Protein AF-A0A4Q5T7Q7-F1 (afdb_monomer_lite)

Foldseek 3Di:
DQDAQQQRDDQDFPVLQDDPDPLDGDAWPRSVPNHPDTAVLSRVQHVQLSVCVVVVNPVSNPDRPDDDDNPSDRPDPDDPPPPPPPPDDPPPDPDDDDDDPDDPDDD

Structure (mmCIF, N/CA/C/O backbone):
data_AF-A0A4Q5T7Q7-F1
#
_entry.id   AF-A0A4Q5T7Q7-F1
#
loop_
_atom_site.group_PDB
_atom_site.id
_atom_site.type_symbol
_atom_site.label_atom_id
_atom_site.label_alt_id
_atom_site.label_comp_id
_atom_site.label_asym_id
_atom_site.label_entity_id
_atom_site.label_seq_id
_atom_site.pdbx_PDB_ins_code
_atom_site.Cartn_x
_atom_site.Cartn_y
_atom_site.Cartn_z
_atom_site.occupancy
_atom_site.B_iso_or_equiv
_atom_site.auth_seq_id
_atom_site.auth_comp_id
_atom_site.auth_asym_id
_atom_site.auth_atom_id
_atom_site.pdbx_PDB_model_num
ATOM 1 N N . PRO A 1 1 ? 19.377 9.825 6.798 1.00 45.06 1 PRO A N 1
ATOM 2 C CA . PRO A 1 1 ? 17.903 9.659 6.733 1.00 45.06 1 PRO A CA 1
ATOM 3 C C . PRO A 1 1 ? 17.235 10.199 5.451 1.00 45.06 1 PRO A C 1
ATOM 5 O O . PRO A 1 1 ? 16.031 10.046 5.322 1.00 45.06 1 PRO A O 1
ATOM 8 N N . ASN A 1 2 ? 17.981 10.823 4.524 1.00 40.25 2 ASN A N 1
ATOM 9 C CA . ASN A 1 2 ? 17.455 11.309 3.236 1.00 40.25 2 ASN A CA 1
ATOM 10 C C . ASN A 1 2 ? 17.915 10.442 2.048 1.00 40.25 2 ASN A C 1
ATOM 12 O O . ASN A 1 2 ? 17.666 10.793 0.901 1.00 40.25 2 ASN A O 1
ATOM 16 N N . GLU A 1 3 ? 18.616 9.342 2.322 1.00 49.41 3 GLU A N 1
ATOM 17 C CA . GLU A 1 3 ? 19.143 8.429 1.313 1.00 49.41 3 GLU A CA 1
ATOM 18 C C . GLU A 1 3 ? 18.488 7.075 1.538 1.00 49.41 3 GLU A C 1
ATOM 20 O O . GLU A 1 3 ? 18.782 6.376 2.507 1.00 49.41 3 GLU A O 1
ATOM 25 N N . HIS A 1 4 ? 17.545 6.756 0.663 1.00 53.97 4 HIS A N 1
ATOM 26 C CA . HIS A 1 4 ? 16.893 5.463 0.592 1.00 53.97 4 HIS A CA 1
ATOM 27 C C . HIS A 1 4 ? 17.004 4.997 -0.851 1.00 53.97 4 HIS A C 1
ATOM 29 O O . HIS A 1 4 ? 16.633 5.727 -1.770 1.00 53.97 4 HIS A O 1
ATOM 35 N N . SER A 1 5 ? 17.541 3.797 -1.050 1.00 59.62 5 SER A N 1
ATOM 36 C CA . SER A 1 5 ? 17.433 3.124 -2.338 1.00 59.62 5 SER A CA 1
ATOM 37 C C . SER A 1 5 ? 16.081 2.423 -2.395 1.00 59.62 5 SER A C 1
ATOM 39 O O . SER A 1 5 ? 15.565 1.950 -1.381 1.00 59.62 5 SER A O 1
ATOM 41 N N . CYS A 1 6 ? 15.495 2.325 -3.578 1.00 62.72 6 CYS A N 1
ATOM 42 C CA . CYS A 1 6 ? 14.151 1.783 -3.748 1.00 62.72 6 CYS A CA 1
ATOM 43 C C . CYS A 1 6 ? 13.991 0.324 -3.299 1.00 62.72 6 CYS A C 1
ATOM 45 O O . CYS A 1 6 ? 12.877 -0.102 -3.031 1.00 62.72 6 CYS A O 1
ATOM 47 N N . GLY A 1 7 ? 15.092 -0.419 -3.174 1.00 59.47 7 GLY A N 1
ATOM 48 C CA . GLY A 1 7 ? 15.123 -1.805 -2.706 1.00 59.47 7 GLY A CA 1
ATOM 49 C C . GLY A 1 7 ? 15.344 -1.950 -1.198 1.00 59.47 7 GLY A C 1
ATOM 50 O O . GLY A 1 7 ? 15.226 -3.048 -0.673 1.00 59.47 7 GLY A O 1
ATOM 51 N N . THR A 1 8 ? 15.655 -0.867 -0.474 1.00 61.81 8 THR A N 1
ATOM 52 C CA . THR A 1 8 ? 15.883 -0.921 0.988 1.00 61.81 8 THR A CA 1
ATOM 53 C C . THR A 1 8 ? 14.664 -0.515 1.809 1.00 61.81 8 THR A C 1
ATOM 55 O O . THR A 1 8 ? 14.670 -0.684 3.028 1.00 61.81 8 THR A O 1
ATOM 58 N N . VAL A 1 9 ? 13.611 0.001 1.166 1.00 69.75 9 VAL A N 1
ATOM 59 C CA . VAL A 1 9 ? 12.359 0.352 1.842 1.00 69.75 9 VAL A CA 1
ATOM 60 C C . VAL A 1 9 ? 11.307 -0.702 1.536 1.00 69.75 9 VAL A C 1
ATOM 62 O O . VAL A 1 9 ? 10.885 -0.863 0.393 1.00 69.75 9 VAL A O 1
ATOM 65 N N . TYR A 1 10 ? 10.890 -1.415 2.579 1.00 72.69 10 TYR A N 1
ATOM 66 C CA . TYR A 1 10 ? 9.852 -2.434 2.482 1.00 72.69 10 TYR A CA 1
ATOM 6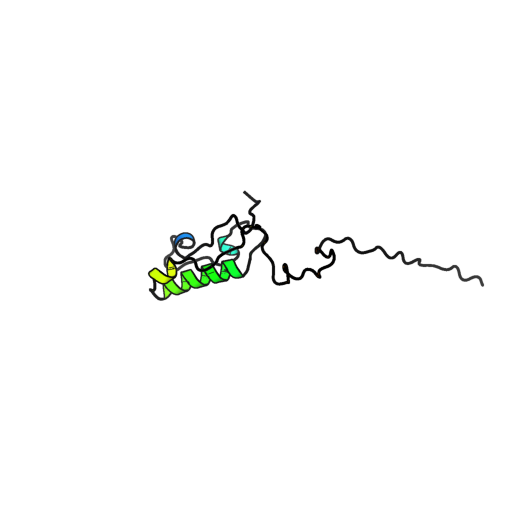7 C C . TYR A 1 10 ? 8.512 -1.811 2.036 1.00 72.69 10 TYR A C 1
ATOM 69 O O . TYR A 1 10 ? 8.200 -0.690 2.456 1.00 72.69 10 TYR A O 1
ATOM 77 N N . PRO A 1 11 ? 7.708 -2.495 1.198 1.00 82.19 11 PRO A N 1
ATOM 78 C CA . PRO A 1 11 ? 6.374 -2.022 0.844 1.00 82.19 11 PRO A CA 1
ATOM 79 C C . PRO A 1 11 ? 5.483 -1.870 2.083 1.00 82.19 11 PRO A C 1
ATOM 81 O O . PRO A 1 11 ? 5.375 -2.783 2.895 1.00 82.19 11 PRO A O 1
ATOM 84 N N . HIS A 1 12 ? 4.829 -0.720 2.228 1.00 89.62 12 HIS A N 1
ATOM 85 C CA . HIS A 1 12 ? 3.901 -0.476 3.335 1.00 89.62 12 HIS A CA 1
ATOM 86 C C . HIS A 1 12 ? 2.492 -0.983 3.012 1.00 89.62 12 HIS A C 1
ATOM 88 O O . HIS A 1 12 ? 1.949 -0.666 1.952 1.00 89.62 12 HIS A O 1
ATOM 94 N N . GLY A 1 13 ? 1.900 -1.726 3.949 1.00 93.06 13 GLY A N 1
ATOM 95 C CA . GLY A 1 13 ? 0.506 -2.150 3.934 1.00 93.06 13 GLY A CA 1
ATOM 96 C C . GLY A 1 13 ? -0.320 -1.422 4.997 1.00 93.06 13 GLY A C 1
ATOM 97 O O . GLY A 1 13 ? 0.116 -0.457 5.620 1.00 93.06 13 GLY A O 1
ATOM 98 N N . VAL A 1 14 ? -1.550 -1.879 5.226 1.00 95.94 14 VAL A N 1
ATOM 99 C CA . VAL A 1 14 ? -2.498 -1.236 6.146 1.00 95.94 14 VAL A CA 1
ATOM 100 C C . VAL A 1 14 ? -1.952 -1.107 7.572 1.00 95.94 14 VAL A C 1
ATOM 102 O O . VAL A 1 14 ? -2.285 -0.146 8.262 1.00 95.94 14 VAL A O 1
ATOM 105 N N . ALA A 1 15 ? -1.104 -2.042 8.009 1.00 93.56 15 ALA A N 1
ATOM 106 C CA . ALA A 1 15 ? -0.537 -2.048 9.352 1.00 93.56 15 ALA A CA 1
ATOM 107 C C . ALA A 1 15 ? 0.390 -0.846 9.585 1.00 93.56 15 ALA A C 1
ATOM 109 O O . ALA A 1 15 ? 0.319 -0.212 10.634 1.00 93.56 15 ALA A O 1
ATOM 110 N N . GLU A 1 16 ? 1.216 -0.500 8.597 1.00 93.00 16 GLU A N 1
ATOM 111 C CA . GLU A 1 16 ? 2.127 0.643 8.663 1.00 93.00 16 GLU A CA 1
ATOM 112 C C . GLU A 1 16 ? 1.409 1.974 8.406 1.00 93.00 16 GLU A C 1
ATOM 114 O O . GLU A 1 16 ? 1.838 3.016 8.901 1.00 93.00 16 GLU A O 1
ATOM 119 N N . LEU A 1 17 ? 0.323 1.955 7.625 1.00 94.31 17 LEU A N 1
ATOM 120 C CA . LEU A 1 17 ? -0.400 3.165 7.223 1.00 94.31 17 LEU A CA 1
ATOM 121 C C . LEU A 1 17 ? -1.485 3.590 8.220 1.00 94.31 17 LEU A C 1
ATOM 123 O O . LEU A 1 17 ? -1.931 4.735 8.163 1.00 94.31 17 LEU A O 1
ATOM 127 N N . ALA A 1 18 ? -1.921 2.708 9.120 1.00 95.44 18 ALA A N 1
ATOM 128 C CA . ALA A 1 18 ? -2.948 3.021 10.109 1.00 95.44 18 ALA A CA 1
ATOM 129 C C . ALA A 1 18 ? -2.545 4.209 11.000 1.00 95.44 18 ALA A C 1
ATOM 131 O O . ALA A 1 18 ? -1.441 4.266 11.540 1.00 95.44 18 ALA A O 1
ATOM 132 N N . GLN A 1 19 ? -3.467 5.157 11.163 1.00 95.00 19 GLN A N 1
ATOM 133 C CA . GLN A 1 19 ? -3.316 6.321 12.037 1.00 95.00 19 GLN A CA 1
ATOM 134 C C . GLN A 1 19 ? -4.231 6.201 13.267 1.00 95.00 19 GLN A C 1
ATOM 136 O O . GLN A 1 19 ? -5.114 5.337 13.292 1.00 95.00 19 GLN A O 1
ATOM 141 N N . PRO A 1 20 ? -4.054 7.048 14.301 1.00 96.44 20 PRO A N 1
ATOM 142 C CA . PRO A 1 20 ? -4.968 7.090 15.443 1.00 96.44 20 PRO A CA 1
ATOM 143 C C . PRO A 1 20 ? -6.424 7.361 15.041 1.00 96.44 20 PRO A C 1
ATOM 145 O O . PRO A 1 20 ? -7.353 6.904 15.708 1.00 96.44 20 PRO A O 1
ATOM 148 N N . GLU A 1 21 ? -6.634 8.100 13.952 1.00 96.62 21 GLU A N 1
ATOM 149 C CA . GLU A 1 21 ? -7.948 8.345 13.381 1.00 96.62 21 GLU A CA 1
ATOM 150 C C . GLU A 1 21 ? -8.482 7.094 12.667 1.00 96.62 21 GLU A C 1
ATOM 152 O O . GLU A 1 21 ? -7.912 6.596 11.694 1.00 96.62 21 GLU A O 1
ATOM 157 N N . VAL A 1 22 ? -9.631 6.599 13.130 1.00 93.12 22 VAL A N 1
ATOM 158 C CA . VAL A 1 22 ? -10.264 5.394 12.581 1.00 93.12 22 VAL A CA 1
ATOM 159 C C . VAL A 1 22 ? -10.641 5.600 11.114 1.00 93.12 22 VAL A C 1
ATOM 161 O O . VAL A 1 22 ? -11.317 6.566 10.762 1.00 93.12 22 VAL A O 1
ATOM 164 N N . GLY A 1 23 ? -10.240 4.655 10.262 1.00 92.31 23 GLY A N 1
ATOM 165 C CA . GLY A 1 23 ? -10.553 4.676 8.832 1.00 92.31 23 GLY A CA 1
ATOM 166 C C . GLY A 1 23 ? -9.716 5.665 8.016 1.00 92.31 23 GLY A C 1
ATOM 167 O O . GLY A 1 23 ? -9.999 5.856 6.834 1.00 92.31 23 GLY A O 1
ATOM 168 N N . TYR A 1 24 ? -8.698 6.291 8.615 1.00 95.44 24 TYR A N 1
ATOM 169 C CA . TYR A 1 24 ? -7.785 7.191 7.920 1.00 95.44 24 TYR A CA 1
ATOM 170 C C . TYR A 1 24 ? -6.454 6.502 7.595 1.00 95.44 24 TYR A C 1
ATOM 172 O O . TYR A 1 24 ? -5.770 5.984 8.477 1.00 95.44 24 TYR A O 1
ATOM 180 N N . TYR A 1 25 ? -6.080 6.542 6.313 1.00 96.19 25 TYR A N 1
ATOM 181 C CA . TYR A 1 25 ? -4.863 5.922 5.790 1.00 96.19 25 TYR A CA 1
ATOM 182 C C . TYR A 1 25 ? -4.193 6.865 4.778 1.00 96.19 25 TYR A C 1
ATOM 184 O O . TYR A 1 25 ? -4.700 7.023 3.661 1.00 96.19 25 TYR A O 1
ATOM 192 N N . PRO A 1 26 ? -3.075 7.532 5.121 1.00 94.56 26 PRO A N 1
ATOM 193 C CA . PRO A 1 26 ? -2.278 8.238 4.132 1.00 94.56 26 PRO A CA 1
ATOM 194 C C . PRO A 1 26 ? -1.668 7.221 3.163 1.00 94.56 26 PRO A C 1
ATOM 196 O O . PRO A 1 26 ? -1.053 6.248 3.582 1.00 94.56 26 PRO A O 1
ATOM 199 N N . VAL A 1 27 ? -1.813 7.462 1.863 1.00 93.25 27 VAL A N 1
ATOM 200 C CA . VAL A 1 27 ? -1.219 6.626 0.812 1.00 93.25 27 VAL A CA 1
ATOM 201 C C . VAL A 1 27 ? -0.408 7.476 -0.160 1.00 93.25 27 VAL A C 1
ATOM 203 O O . VAL A 1 27 ? -0.513 8.710 -0.193 1.00 93.25 27 VAL A O 1
ATOM 206 N N . GLY A 1 28 ? 0.387 6.815 -0.992 1.00 88.56 28 GLY A N 1
ATOM 207 C CA . GLY A 1 28 ? 1.168 7.477 -2.024 1.00 88.56 28 GLY A CA 1
ATOM 208 C C . GLY A 1 28 ? 2.389 8.196 -1.450 1.00 88.56 28 GLY A C 1
ATOM 209 O O . GLY A 1 28 ? 2.931 7.822 -0.416 1.00 88.56 28 GLY A O 1
ATOM 210 N N . MET A 1 29 ? 2.797 9.291 -2.092 1.00 86.44 29 MET A N 1
ATOM 211 C CA . MET A 1 29 ? 3.924 10.108 -1.621 1.00 86.44 29 MET A CA 1
ATOM 212 C C . MET A 1 29 ? 3.737 10.615 -0.178 1.00 86.44 29 MET A C 1
ATOM 214 O O . MET A 1 29 ? 4.707 10.771 0.557 1.00 86.44 29 MET A O 1
ATOM 218 N N . LYS A 1 30 ? 2.491 10.854 0.261 1.00 88.12 30 LYS A N 1
ATOM 219 C CA . LYS A 1 30 ? 2.211 11.398 1.599 1.00 88.12 30 LYS A CA 1
ATOM 220 C C . LYS A 1 30 ? 2.609 10.451 2.734 1.00 88.12 30 LYS A C 1
ATOM 222 O O . LYS A 1 30 ? 2.935 10.941 3.810 1.00 88.12 30 LYS A O 1
ATOM 227 N N . SER A 1 31 ? 2.598 9.136 2.514 1.00 88.62 31 SER A N 1
ATOM 228 C CA . SER A 1 31 ? 2.992 8.158 3.537 1.00 88.62 31 SER A CA 1
ATOM 229 C C . SER A 1 31 ? 4.512 8.015 3.683 1.00 88.62 31 SER A C 1
ATOM 231 O O . SER A 1 31 ? 4.976 7.557 4.719 1.00 88.62 31 SER A O 1
ATOM 233 N N . TYR A 1 32 ? 5.300 8.477 2.703 1.00 79.88 32 TYR A N 1
ATOM 234 C CA . TYR A 1 32 ? 6.767 8.341 2.674 1.00 79.88 32 TYR A CA 1
ATOM 235 C C . TYR A 1 32 ? 7.522 9.596 3.156 1.00 79.88 32 TYR A C 1
ATOM 237 O O . TYR A 1 32 ? 8.744 9.703 3.023 1.00 79.88 32 TYR A O 1
ATOM 245 N N . GLY A 1 33 ? 6.814 10.557 3.758 1.00 79.31 33 GLY A N 1
ATOM 246 C CA . GLY A 1 33 ? 7.416 11.711 4.426 1.00 79.31 33 GLY A CA 1
ATOM 247 C C . GLY A 1 33 ? 8.287 12.567 3.501 1.00 79.31 33 GLY A C 1
ATOM 248 O O . GLY A 1 33 ? 7.772 13.288 2.651 1.00 79.31 33 GLY A O 1
ATOM 249 N N . ARG A 1 34 ? 9.611 12.540 3.716 1.00 74.88 34 ARG A N 1
ATOM 250 C CA . ARG A 1 34 ? 10.605 13.343 2.972 1.00 74.88 34 ARG A CA 1
ATOM 251 C C . ARG A 1 34 ? 11.296 12.580 1.834 1.00 74.88 34 ARG A C 1
ATOM 253 O O . ARG A 1 34 ? 12.301 13.073 1.322 1.00 74.88 34 ARG A O 1
ATOM 260 N N . ALA A 1 35 ? 10.810 11.397 1.454 1.00 70.75 35 ALA A N 1
ATOM 261 C CA . ALA A 1 35 ? 11.335 10.695 0.287 1.00 70.75 35 ALA A CA 1
ATOM 262 C C . ALA A 1 35 ? 11.216 11.589 -0.960 1.00 70.75 35 ALA A C 1
ATOM 264 O O . ALA A 1 35 ? 10.150 12.125 -1.258 1.00 70.75 35 ALA A O 1
ATOM 265 N N . THR A 1 36 ? 12.327 11.794 -1.666 1.00 64.62 36 THR A N 1
ATOM 266 C CA . THR A 1 36 ? 12.398 12.706 -2.821 1.00 64.62 36 THR A CA 1
ATOM 267 C C . THR A 1 36 ? 11.884 12.076 -4.112 1.00 64.62 36 THR A C 1
ATOM 269 O O . THR A 1 36 ? 11.578 12.790 -5.066 1.00 64.62 36 THR A O 1
ATOM 272 N N . SER A 1 37 ? 11.756 10.750 -4.143 1.00 64.50 37 SER A N 1
ATOM 273 C CA . SER A 1 37 ? 11.222 9.979 -5.259 1.00 64.50 37 SER A CA 1
ATOM 274 C C . SER A 1 37 ? 10.176 8.980 -4.765 1.00 64.50 37 SER A C 1
ATOM 276 O O . SER A 1 37 ? 10.279 8.424 -3.672 1.00 64.50 37 SER A O 1
ATOM 278 N N . PHE A 1 38 ? 9.142 8.770 -5.581 1.00 72.88 38 PHE A N 1
ATOM 279 C CA . PHE A 1 38 ? 8.059 7.836 -5.292 1.00 72.88 38 PHE A CA 1
ATOM 280 C C . PHE A 1 38 ? 7.741 6.996 -6.518 1.00 72.88 38 PHE A C 1
ATOM 282 O O . PHE A 1 38 ? 7.481 7.530 -7.597 1.00 72.88 38 PHE A O 1
ATOM 289 N N . LEU A 1 39 ? 7.740 5.679 -6.341 1.00 78.19 39 LEU A N 1
ATOM 290 C CA . LEU A 1 39 ? 7.372 4.734 -7.382 1.00 78.19 39 LEU A CA 1
ATOM 291 C C . LEU A 1 39 ? 5.860 4.512 -7.355 1.00 78.19 39 LEU A C 1
ATOM 293 O O . LEU A 1 39 ? 5.310 4.134 -6.329 1.00 78.19 39 LEU A O 1
ATOM 297 N N . ALA A 1 40 ? 5.176 4.668 -8.490 1.00 83.50 40 ALA A N 1
ATOM 298 C CA . ALA A 1 40 ? 3.729 4.436 -8.554 1.00 83.50 40 ALA A CA 1
ATOM 299 C C . ALA A 1 40 ? 3.325 3.044 -8.021 1.00 83.50 40 ALA A C 1
ATOM 301 O O . ALA A 1 40 ? 2.316 2.922 -7.330 1.00 83.50 40 ALA A O 1
ATOM 302 N N . LEU A 1 41 ? 4.158 2.021 -8.262 1.00 85.56 41 LEU A N 1
ATOM 303 C CA . LEU A 1 41 ? 3.946 0.653 -7.776 1.00 85.56 41 LEU A CA 1
ATOM 304 C C . LEU A 1 41 ? 3.838 0.562 -6.248 1.00 85.56 41 LEU A C 1
ATOM 306 O O . LEU A 1 41 ? 2.978 -0.164 -5.756 1.00 85.56 41 LEU A O 1
ATOM 310 N N . THR A 1 42 ? 4.632 1.325 -5.485 1.00 86.31 42 THR A N 1
ATOM 311 C CA . THR A 1 42 ? 4.515 1.313 -4.016 1.00 86.31 42 THR A CA 1
ATOM 312 C C . THR A 1 42 ? 3.206 1.947 -3.561 1.00 86.31 42 THR A C 1
ATOM 314 O O . THR A 1 42 ? 2.617 1.498 -2.582 1.00 86.31 42 THR A O 1
ATOM 317 N N . GLY A 1 43 ? 2.697 2.944 -4.289 1.00 89.56 43 GLY A N 1
ATOM 318 C CA . GLY A 1 43 ? 1.382 3.534 -4.026 1.00 89.56 43 GLY A CA 1
ATOM 319 C C . GLY A 1 43 ? 0.228 2.599 -4.348 1.00 89.56 43 GLY A C 1
ATOM 320 O O . GLY A 1 43 ? -0.761 2.574 -3.613 1.00 89.56 43 GLY A O 1
ATOM 321 N N . PHE A 1 44 ? 0.358 1.805 -5.411 1.00 92.25 44 PHE A N 1
ATOM 322 C CA . PHE A 1 44 ? -0.630 0.781 -5.735 1.00 92.25 44 PHE A CA 1
ATOM 323 C C . PHE A 1 44 ? -0.676 -0.313 -4.669 1.00 92.25 44 PHE A C 1
ATOM 325 O O . PHE A 1 44 ? -1.774 -0.667 -4.250 1.00 92.25 44 PHE A O 1
ATOM 332 N N . GLU A 1 45 ? 0.470 -0.767 -4.155 1.00 94.06 45 GLU A N 1
ATOM 333 C CA . GLU A 1 45 ? 0.495 -1.768 -3.080 1.00 94.06 45 GLU A CA 1
ATOM 334 C C . GLU A 1 45 ? -0.146 -1.255 -1.786 1.00 94.06 45 GLU A C 1
ATOM 336 O O . GLU A 1 45 ? -0.998 -1.928 -1.204 1.00 94.06 45 GLU A O 1
ATOM 341 N N . GLN A 1 46 ? 0.180 -0.023 -1.384 1.00 94.56 46 GLN A N 1
ATOM 342 C CA . GLN A 1 46 ? -0.470 0.632 -0.245 1.00 94.56 46 GLN A CA 1
ATOM 343 C C . GLN A 1 46 ? -1.991 0.688 -0.423 1.00 94.56 46 GLN A C 1
ATOM 345 O O . GLN A 1 46 ? -2.750 0.326 0.476 1.00 94.56 46 GLN A O 1
ATOM 350 N N . THR A 1 47 ? -2.445 1.122 -1.604 1.00 96.06 47 THR A N 1
ATOM 351 C CA . THR A 1 47 ? -3.875 1.262 -1.909 1.00 96.06 47 THR A CA 1
ATOM 352 C C . THR A 1 47 ? -4.579 -0.093 -1.914 1.00 96.06 47 THR A C 1
ATOM 354 O O . THR A 1 47 ? -5.675 -0.198 -1.369 1.00 96.06 47 THR A O 1
ATOM 357 N N . ARG A 1 48 ? -3.952 -1.135 -2.476 1.00 97.00 48 ARG A N 1
ATOM 358 C CA . ARG A 1 48 ? -4.466 -2.513 -2.473 1.00 97.00 48 ARG A CA 1
ATOM 359 C C . ARG A 1 48 ? -4.681 -3.008 -1.044 1.00 97.00 48 ARG A C 1
ATOM 361 O O . ARG A 1 48 ? -5.784 -3.434 -0.710 1.00 97.00 48 ARG A O 1
ATOM 368 N N . SER A 1 49 ? -3.651 -2.912 -0.203 1.00 97.38 49 SER A N 1
ATOM 369 C CA . SER A 1 49 ? -3.703 -3.374 1.188 1.00 97.38 49 SER A CA 1
ATOM 370 C C . SER A 1 49 ? -4.774 -2.633 2.003 1.00 97.38 49 SER A C 1
ATOM 372 O O . SER A 1 49 ? -5.580 -3.262 2.690 1.00 97.38 49 SER A O 1
ATOM 374 N N . VAL A 1 50 ? -4.857 -1.302 1.868 1.00 97.31 50 VAL A N 1
ATOM 375 C CA . VAL A 1 50 ? -5.886 -0.486 2.537 1.00 97.31 50 VAL A CA 1
ATOM 376 C C . VAL A 1 50 ? -7.289 -0.828 2.037 1.00 97.31 50 VAL A C 1
ATOM 378 O O . VAL A 1 50 ? -8.202 -0.988 2.845 1.00 97.31 50 VAL A O 1
ATOM 381 N N . ALA A 1 51 ? -7.479 -0.974 0.725 1.00 97.62 51 ALA A N 1
ATOM 382 C CA . ALA A 1 51 ? -8.776 -1.328 0.156 1.00 97.62 51 ALA A CA 1
ATOM 383 C C . ALA A 1 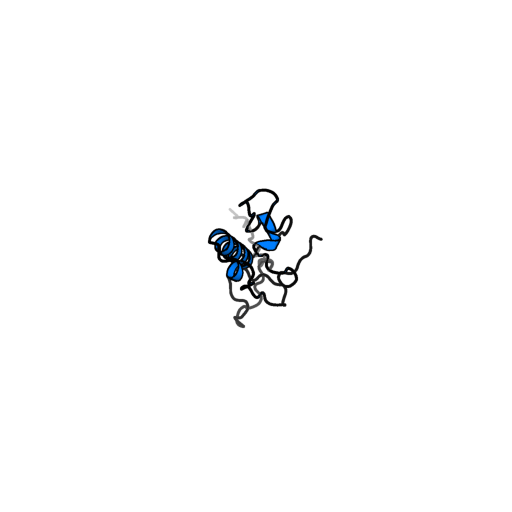51 ? -9.265 -2.696 0.657 1.00 97.62 51 ALA A C 1
ATOM 385 O O . ALA A 1 51 ? -10.438 -2.826 1.004 1.00 97.62 51 ALA A O 1
ATOM 386 N N . ALA A 1 52 ? -8.372 -3.686 0.765 1.00 97.88 52 ALA A N 1
ATOM 387 C CA . ALA A 1 52 ? -8.694 -4.993 1.336 1.00 97.88 52 ALA A CA 1
ATOM 388 C C . ALA A 1 52 ? -9.145 -4.884 2.803 1.00 97.88 52 ALA A C 1
ATOM 390 O O . ALA A 1 52 ? -10.177 -5.442 3.175 1.00 97.88 52 ALA A O 1
ATOM 391 N N . ALA A 1 53 ? -8.441 -4.091 3.618 1.00 96.88 53 ALA A N 1
ATOM 392 C CA . ALA A 1 53 ? -8.820 -3.872 5.011 1.00 96.88 53 ALA A CA 1
ATOM 393 C C . ALA A 1 53 ? -10.179 -3.171 5.149 1.00 96.88 53 ALA A C 1
ATOM 395 O O . ALA A 1 53 ? -10.999 -3.578 5.970 1.00 96.88 53 ALA A O 1
ATOM 396 N N . LEU A 1 54 ? -10.439 -2.151 4.324 1.00 96.44 54 LEU A N 1
ATOM 397 C CA . LEU A 1 54 ? -11.726 -1.448 4.282 1.00 96.44 54 LEU A CA 1
ATOM 398 C C . LEU A 1 54 ? -12.873 -2.361 3.824 1.00 96.44 54 LEU A C 1
ATOM 400 O O . LEU A 1 54 ? -14.008 -2.178 4.260 1.00 96.44 54 LEU A O 1
ATOM 404 N N . ALA A 1 55 ? -12.584 -3.351 2.978 1.00 97.81 55 ALA A N 1
ATOM 405 C CA . ALA A 1 55 ? -13.536 -4.373 2.550 1.00 97.81 55 ALA A CA 1
ATOM 406 C C . ALA A 1 55 ? -13.726 -5.513 3.576 1.00 97.81 55 ALA A C 1
ATOM 408 O O . ALA A 1 55 ? -14.577 -6.376 3.367 1.00 97.81 55 ALA A O 1
ATOM 409 N N . GLY A 1 56 ? -12.961 -5.524 4.675 1.00 97.38 56 GLY A N 1
ATOM 410 C CA . GLY A 1 56 ? -13.002 -6.562 5.711 1.00 97.38 56 GLY A CA 1
ATOM 411 C C . GLY A 1 56 ? -12.177 -7.817 5.401 1.00 97.38 56 GLY A C 1
ATOM 412 O O . GLY A 1 56 ? -12.207 -8.773 6.175 1.00 97.38 56 GLY A O 1
ATOM 413 N N . ASP A 1 57 ? -11.414 -7.827 4.306 1.00 98.06 57 ASP A N 1
ATOM 414 C CA . ASP A 1 57 ? -10.491 -8.912 3.971 1.00 98.06 57 ASP A CA 1
ATOM 415 C C . ASP A 1 57 ? -9.125 -8.662 4.627 1.00 98.06 57 ASP A C 1
ATOM 417 O O . ASP A 1 57 ? -8.168 -8.171 4.021 1.00 98.06 57 ASP A O 1
ATOM 421 N N . HIS A 1 58 ? -9.051 -8.967 5.923 1.00 96.31 58 HIS A N 1
ATOM 422 C CA . HIS A 1 58 ? -7.845 -8.758 6.724 1.00 96.31 58 HIS A CA 1
ATOM 423 C C . HIS A 1 58 ? -6.679 -9.661 6.307 1.00 96.31 58 HIS A C 1
ATOM 425 O O . HIS A 1 58 ? -5.523 -9.2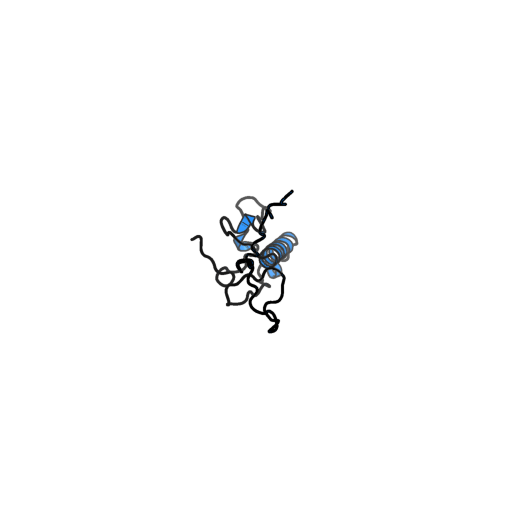68 6.463 1.00 96.31 58 HIS A O 1
ATOM 431 N N . GLU A 1 59 ? -6.963 -10.847 5.761 1.00 97.31 59 GLU A N 1
ATOM 432 C CA . GLU A 1 59 ? -5.925 -11.742 5.254 1.00 97.31 59 GLU A CA 1
ATOM 433 C C . GLU A 1 59 ? -5.271 -11.133 4.013 1.00 97.31 59 GLU A C 1
ATOM 435 O O . GLU A 1 59 ? -4.047 -11.024 3.951 1.00 97.31 59 GLU A O 1
ATOM 440 N N . ALA A 1 60 ? -6.073 -10.657 3.054 1.00 97.06 60 ALA A N 1
ATOM 441 C CA . ALA A 1 60 ? -5.548 -9.965 1.886 1.00 97.06 60 ALA A CA 1
ATOM 442 C C . ALA A 1 60 ? -4.830 -8.669 2.238 1.00 97.06 60 ALA A C 1
ATOM 444 O O . ALA A 1 60 ? -3.787 -8.373 1.649 1.00 97.06 60 ALA A O 1
ATOM 445 N N . ALA A 1 61 ? -5.336 -7.924 3.219 1.00 96.75 61 ALA A N 1
ATOM 446 C CA . ALA A 1 61 ? -4.692 -6.707 3.682 1.00 96.75 61 ALA A CA 1
ATOM 447 C C . ALA A 1 61 ? -3.286 -6.960 4.254 1.00 96.75 61 ALA A C 1
ATOM 449 O O . ALA A 1 61 ? -2.398 -6.134 4.051 1.00 96.75 61 ALA A O 1
ATOM 450 N N . ALA A 1 62 ? -3.069 -8.096 4.924 1.00 94.94 62 ALA A N 1
ATOM 451 C CA . ALA A 1 62 ? -1.793 -8.447 5.548 1.00 94.94 62 ALA A CA 1
ATOM 452 C C . ALA A 1 62 ? -0.735 -8.997 4.572 1.00 94.94 62 ALA A C 1
ATOM 454 O O . ALA A 1 62 ? 0.442 -9.070 4.927 1.00 94.94 62 ALA A O 1
ATOM 455 N N . ARG A 1 63 ? -1.120 -9.399 3.353 1.00 94.31 63 ARG A N 1
ATOM 456 C CA . ARG A 1 63 ? -0.157 -9.841 2.332 1.00 94.31 63 ARG A CA 1
ATOM 457 C C . ARG A 1 63 ? 0.602 -8.650 1.760 1.00 94.31 63 ARG A C 1
ATOM 459 O O . ARG A 1 63 ? 0.013 -7.590 1.588 1.00 94.31 63 ARG A O 1
ATOM 466 N N . VAL A 1 64 ? 1.866 -8.854 1.398 1.00 87.25 64 VAL A N 1
ATOM 467 C CA . VAL A 1 64 ? 2.622 -7.928 0.545 1.00 87.25 64 VAL A CA 1
ATOM 468 C C . VAL A 1 64 ? 2.755 -8.556 -0.828 1.00 87.25 64 VAL A C 1
ATOM 470 O O . VAL A 1 64 ? 3.337 -9.628 -0.969 1.00 87.25 64 VAL A O 1
ATOM 473 N N . GLU A 1 65 ? 2.174 -7.902 -1.829 1.00 88.06 65 GLU A N 1
ATOM 474 C CA . GLU A 1 65 ? 2.125 -8.424 -3.202 1.00 88.06 65 GLU A CA 1
ATOM 475 C C . GLU A 1 65 ? 3.137 -7.726 -4.130 1.00 88.06 65 GLU A C 1
ATOM 477 O O . GLU A 1 65 ? 3.374 -8.172 -5.252 1.00 88.06 65 GLU A O 1
ATOM 482 N N . LEU A 1 66 ? 3.807 -6.675 -3.644 1.00 85.69 66 LEU A N 1
ATOM 483 C CA . LEU A 1 66 ? 4.860 -5.968 -4.367 1.00 85.69 66 LEU A CA 1
ATOM 484 C C . LEU A 1 66 ? 6.243 -6.539 -4.045 1.00 85.69 66 LEU A C 1
ATOM 486 O O . LEU A 1 66 ? 6.700 -6.487 -2.907 1.00 85.69 66 LEU A O 1
ATOM 490 N N . THR A 1 67 ? 6.951 -6.999 -5.073 1.00 81.56 67 THR A N 1
ATOM 491 C CA . THR A 1 67 ? 8.390 -7.288 -5.005 1.00 81.56 67 THR A CA 1
ATOM 492 C C . THR A 1 67 ? 9.141 -6.218 -5.786 1.00 81.56 67 THR A C 1
ATOM 494 O O . THR A 1 67 ? 8.859 -5.998 -6.963 1.00 81.56 67 THR A O 1
ATOM 497 N N . LEU A 1 68 ? 10.076 -5.531 -5.129 1.00 74.19 68 LEU A N 1
ATOM 498 C CA . LEU A 1 68 ? 10.958 -4.558 -5.770 1.00 74.19 68 LEU A CA 1
ATOM 499 C C . LEU A 1 68 ? 12.318 -5.205 -6.053 1.00 74.19 68 LEU A C 1
ATOM 501 O O . LEU A 1 68 ? 12.766 -6.026 -5.255 1.00 74.19 68 LEU A O 1
ATOM 505 N N . PRO A 1 69 ? 12.984 -4.856 -7.166 1.00 69.56 69 PRO A N 1
ATOM 506 C CA . PRO A 1 69 ? 14.322 -5.354 -7.444 1.00 69.56 69 PRO A CA 1
ATOM 507 C C . PRO A 1 69 ? 15.334 -4.823 -6.416 1.00 69.56 69 PRO A C 1
ATOM 509 O O . PRO A 1 69 ? 15.324 -3.641 -6.060 1.00 69.56 69 PRO A O 1
ATOM 512 N N . ASP A 1 70 ? 16.269 -5.685 -6.011 1.00 64.12 70 ASP A N 1
ATOM 513 C CA . ASP A 1 70 ? 17.331 -5.370 -5.041 1.00 64.12 70 ASP A CA 1
ATOM 514 C C . ASP A 1 70 ? 18.296 -4.274 -5.526 1.00 64.12 70 ASP A C 1
ATOM 516 O O . ASP A 1 70 ? 19.051 -3.704 -4.739 1.00 64.12 70 ASP A O 1
ATOM 520 N N . THR A 1 71 ? 18.266 -3.944 -6.824 1.00 63.47 71 THR A N 1
ATOM 521 C CA . THR A 1 71 ? 19.146 -2.947 -7.456 1.00 63.47 71 THR A CA 1
ATOM 522 C C . THR A 1 71 ? 18.980 -1.546 -6.872 1.00 63.47 71 THR A C 1
ATOM 524 O O . THR A 1 71 ? 19.841 -0.691 -7.070 1.00 63.47 71 THR A O 1
ATOM 527 N N . GLY A 1 72 ? 17.890 -1.280 -6.146 1.00 58.56 72 GLY A N 1
ATOM 528 C CA . GLY A 1 72 ? 17.702 -0.004 -5.466 1.00 58.56 72 GLY A CA 1
ATOM 529 C C . GLY A 1 72 ? 17.319 1.153 -6.388 1.00 58.56 72 GLY A C 1
ATOM 530 O O . GLY A 1 72 ? 17.170 2.280 -5.910 1.00 58.56 72 GLY A O 1
ATOM 531 N N . VAL A 1 73 ? 17.120 0.883 -7.680 1.00 59.28 73 VAL A N 1
ATOM 532 C CA . VAL A 1 73 ? 16.738 1.870 -8.690 1.00 59.28 73 VAL A CA 1
ATOM 533 C C . VAL A 1 73 ? 15.231 1.783 -8.923 1.00 59.28 73 VAL A C 1
ATOM 535 O O . VAL A 1 73 ? 14.725 0.787 -9.435 1.00 59.28 73 VAL A O 1
ATOM 538 N N . CYS A 1 74 ? 14.491 2.833 -8.554 1.00 62.47 74 CYS A N 1
ATOM 539 C CA . CYS A 1 74 ? 13.089 2.977 -8.948 1.00 62.47 74 CYS A CA 1
ATOM 540 C C . CYS A 1 74 ? 13.052 3.325 -10.429 1.00 62.47 74 CYS A C 1
ATOM 542 O O . CYS A 1 74 ? 13.165 4.493 -10.806 1.00 62.47 74 CYS A O 1
ATOM 544 N N . GLY A 1 75 ? 12.899 2.310 -11.265 1.00 56.19 75 GLY A N 1
ATOM 545 C CA . GLY A 1 75 ? 12.699 2.504 -12.681 1.00 56.19 75 GLY A CA 1
ATOM 546 C C . GLY A 1 75 ? 11.373 3.197 -12.971 1.00 56.19 75 GLY A C 1
ATOM 547 O O . GLY A 1 75 ? 10.321 2.562 -12.991 1.00 56.19 75 GLY A O 1
ATOM 548 N N . GLY A 1 76 ? 11.406 4.512 -13.175 1.00 50.72 76 GLY A N 1
ATOM 549 C CA . GLY A 1 76 ? 10.257 5.265 -13.655 1.00 50.72 76 GLY A CA 1
ATOM 550 C C . GLY A 1 76 ? 10.001 4.927 -15.119 1.00 50.72 76 GLY A C 1
ATOM 551 O O . GLY A 1 76 ? 10.680 5.464 -15.977 1.00 50.72 76 GLY A O 1
ATOM 552 N N . ALA A 1 77 ? 9.049 4.026 -15.375 1.00 54.38 77 ALA A N 1
ATOM 553 C CA . ALA A 1 77 ? 8.373 3.821 -16.659 1.00 54.38 77 ALA A CA 1
ATOM 554 C C . ALA A 1 77 ? 9.245 4.034 -17.920 1.00 54.38 77 ALA A C 1
ATOM 556 O O . ALA A 1 77 ? 9.060 5.005 -18.649 1.00 54.38 77 ALA A O 1
ATOM 557 N N . GLY A 1 78 ? 10.167 3.110 -18.200 1.00 45.50 78 GLY A N 1
ATOM 558 C CA . GLY A 1 78 ? 10.888 3.089 -19.475 1.00 45.50 78 GLY A CA 1
ATOM 559 C C . GLY A 1 78 ? 12.154 2.242 -19.433 1.00 45.50 78 GLY A C 1
ATOM 560 O O . GLY A 1 78 ? 13.171 2.711 -18.942 1.00 45.50 78 GLY A O 1
ATOM 561 N N . THR A 1 79 ? 12.052 1.004 -19.933 1.00 53.16 79 THR A N 1
ATOM 562 C CA . THR A 1 79 ? 13.149 0.172 -20.481 1.00 53.16 79 THR A CA 1
ATOM 563 C C . THR A 1 79 ? 14.503 0.254 -19.768 1.00 53.16 79 THR A C 1
ATOM 565 O O . THR A 1 79 ? 15.386 0.996 -20.187 1.00 53.16 79 THR A O 1
ATOM 568 N N . PHE A 1 80 ? 14.689 -0.581 -18.742 1.00 53.12 80 PHE A N 1
ATOM 569 C CA . PHE A 1 80 ? 16.021 -0.887 -18.192 1.00 53.12 80 PHE A CA 1
ATOM 570 C C . PHE A 1 80 ? 16.657 -2.129 -18.838 1.00 53.12 80 PHE A C 1
ATOM 572 O O . PHE A 1 80 ? 17.864 -2.300 -18.729 1.00 53.12 80 PHE A O 1
ATOM 579 N N . ASP A 1 81 ? 15.863 -2.956 -19.532 1.00 49.72 81 ASP A N 1
ATOM 580 C CA . ASP A 1 81 ? 16.291 -4.234 -20.128 1.00 49.72 81 ASP A CA 1
ATOM 581 C C . ASP A 1 81 ? 16.465 -4.192 -21.657 1.00 49.72 81 ASP A C 1
ATOM 583 O O . ASP A 1 81 ? 16.623 -5.236 -22.287 1.00 49.72 81 ASP A O 1
ATOM 587 N N . ASP A 1 82 ? 16.424 -3.012 -22.284 1.00 46.41 82 ASP A N 1
ATOM 588 C CA . ASP A 1 82 ? 16.826 -2.910 -23.688 1.00 46.41 82 ASP A CA 1
ATOM 589 C C . ASP A 1 82 ? 18.340 -2.673 -23.729 1.00 46.41 82 ASP A C 1
ATOM 591 O O . ASP A 1 82 ? 18.812 -1.553 -23.522 1.00 46.41 82 ASP A O 1
ATOM 595 N N . GLU A 1 83 ? 19.110 -3.730 -24.007 1.00 49.78 83 GLU A N 1
ATOM 596 C CA . GLU A 1 83 ? 20.558 -3.683 -24.294 1.00 49.78 83 GLU A CA 1
ATOM 597 C C . GLU A 1 83 ? 20.909 -2.835 -25.543 1.00 49.78 83 GLU A C 1
ATOM 599 O O . GLU A 1 83 ? 22.022 -2.904 -26.062 1.00 49.78 83 GLU A O 1
ATOM 604 N N . SER A 1 84 ? 19.975 -2.014 -26.033 1.00 46.50 84 SER A N 1
ATOM 605 C CA . SER A 1 84 ? 20.151 -1.074 -27.142 1.00 46.50 84 SER A CA 1
ATOM 606 C C . SER A 1 84 ? 20.080 0.399 -26.713 1.00 46.50 84 SER A C 1
ATOM 608 O O . SER A 1 84 ? 20.160 1.284 -27.565 1.00 46.50 84 SER A O 1
ATOM 610 N N . ALA A 1 85 ? 19.924 0.708 -25.420 1.00 46.50 85 ALA A N 1
ATOM 611 C CA . ALA A 1 85 ? 19.960 2.090 -24.944 1.00 46.50 85 ALA A CA 1
ATOM 612 C C . ALA A 1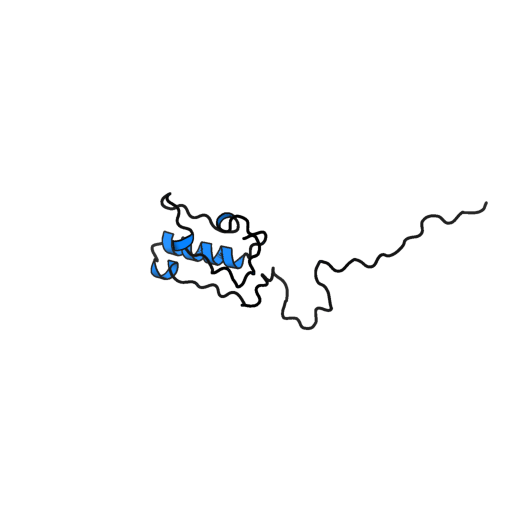 85 ? 21.412 2.578 -24.790 1.00 46.50 85 ALA A C 1
ATOM 614 O O . ALA A 1 85 ? 21.958 2.642 -23.689 1.00 46.50 85 ALA A O 1
ATOM 615 N N . ASP A 1 86 ? 22.031 2.940 -25.916 1.00 41.34 86 ASP A N 1
ATOM 616 C CA . ASP A 1 86 ? 23.269 3.718 -25.968 1.00 41.34 86 ASP A CA 1
ATOM 617 C C . ASP A 1 86 ? 23.183 4.935 -25.022 1.00 41.34 86 ASP A C 1
ATOM 619 O O . ASP A 1 86 ? 22.503 5.924 -25.296 1.00 41.34 86 ASP A O 1
ATOM 623 N N . GLY A 1 87 ? 23.872 4.850 -23.879 1.00 49.62 87 GLY A N 1
ATOM 624 C CA . GLY A 1 87 ? 24.487 5.972 -23.157 1.00 49.62 87 GLY A CA 1
ATOM 625 C C . GLY A 1 87 ? 23.621 7.169 -22.735 1.00 49.62 87 GLY A C 1
ATOM 626 O O . GLY A 1 87 ? 24.177 8.224 -22.437 1.00 49.62 87 GLY A O 1
ATOM 627 N N . GLY A 1 88 ? 22.295 7.052 -22.694 1.00 46.72 88 GLY A N 1
ATOM 628 C CA . GLY A 1 88 ? 21.387 8.194 -22.553 1.00 46.72 88 GLY A CA 1
ATOM 629 C C . GLY A 1 88 ? 20.753 8.373 -21.174 1.00 46.72 88 GLY A C 1
ATOM 630 O O . GLY A 1 88 ? 19.535 8.492 -21.079 1.00 46.72 88 GLY A O 1
ATOM 631 N N . GLY A 1 89 ? 21.530 8.410 -20.089 1.00 50.56 89 GLY A N 1
ATOM 632 C CA . GLY A 1 89 ? 21.005 8.915 -18.814 1.00 50.56 89 GLY A CA 1
ATOM 633 C C . GLY A 1 89 ? 20.573 10.383 -18.956 1.00 50.56 89 GLY A C 1
ATOM 634 O O . GLY A 1 89 ? 21.279 11.168 -19.585 1.00 50.56 89 GLY A O 1
ATOM 635 N N . CYS A 1 90 ? 19.450 10.775 -18.337 1.00 59.22 90 CYS A N 1
ATOM 636 C CA . CYS A 1 90 ? 18.828 12.118 -18.392 1.00 59.22 90 CYS A CA 1
ATOM 637 C C . CYS A 1 90 ? 19.780 13.314 -18.109 1.00 59.22 90 CYS A C 1
ATOM 639 O O . CYS A 1 90 ? 19.415 14.463 -18.347 1.00 59.22 90 CYS A O 1
ATOM 641 N N . CYS A 1 91 ? 20.991 13.066 -17.603 1.00 59.72 91 CYS A N 1
ATOM 642 C CA . CYS A 1 91 ? 22.009 14.073 -17.292 1.00 59.72 91 CYS A CA 1
ATOM 643 C C . CYS A 1 91 ? 23.159 14.150 -18.317 1.00 59.72 91 CYS A C 1
ATOM 645 O O . CYS A 1 91 ? 24.197 14.738 -18.013 1.00 59.72 91 CYS A O 1
ATOM 647 N N . GLY A 1 92 ? 23.018 13.568 -19.512 1.00 58.97 92 GLY A N 1
ATOM 648 C CA . GLY A 1 92 ? 23.966 13.795 -20.604 1.00 58.97 92 GLY A CA 1
ATOM 649 C C . GLY A 1 92 ? 24.007 15.280 -20.973 1.00 58.97 92 GLY A C 1
ATOM 650 O O . GLY A 1 92 ? 22.987 15.851 -21.358 1.00 58.97 92 GLY A O 1
ATOM 651 N N . ALA A 1 93 ? 25.168 15.924 -20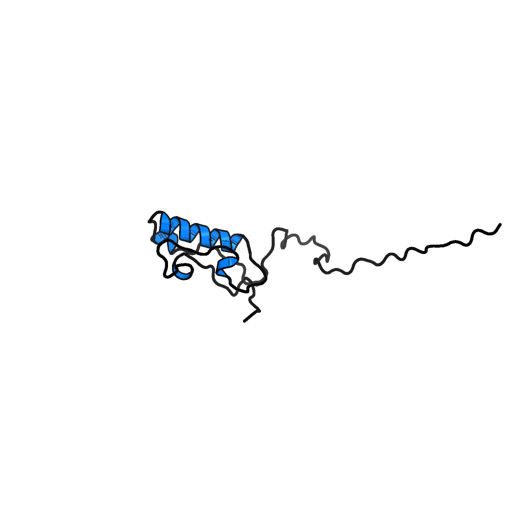.825 1.00 60.78 93 ALA A N 1
ATOM 652 C CA . ALA A 1 93 ? 25.336 17.315 -21.235 1.00 60.78 93 ALA A CA 1
ATOM 653 C C . ALA A 1 93 ? 25.019 17.434 -22.738 1.00 60.78 93 ALA A C 1
ATOM 655 O O . ALA A 1 93 ? 25.582 16.667 -23.526 1.00 60.78 93 ALA A O 1
ATOM 656 N N . PRO A 1 94 ? 24.131 18.354 -23.160 1.00 63.12 94 PRO A N 1
ATOM 657 C CA . PRO A 1 94 ? 23.832 18.510 -24.573 1.00 63.12 94 PRO A CA 1
ATOM 658 C C . PRO A 1 94 ? 25.107 18.941 -25.300 1.00 63.12 94 PRO A C 1
ATOM 660 O O . PRO A 1 94 ? 25.878 19.761 -24.793 1.00 63.12 94 PRO A O 1
ATOM 663 N N . ALA A 1 95 ? 25.334 18.386 -26.490 1.00 66.31 95 ALA A N 1
ATOM 664 C CA . ALA A 1 95 ? 26.416 18.835 -27.349 1.00 66.31 95 ALA A CA 1
ATOM 665 C C . ALA A 1 95 ? 26.213 20.327 -27.652 1.00 66.31 95 ALA A C 1
ATOM 667 O O . ALA A 1 95 ? 25.189 20.732 -28.203 1.00 66.31 95 ALA A O 1
ATOM 668 N N . VAL A 1 96 ? 27.170 21.152 -27.228 1.00 67.12 96 VAL A N 1
ATOM 669 C CA . VAL A 1 96 ? 27.125 22.601 -27.431 1.00 67.12 96 VAL A CA 1
ATOM 670 C C . VAL A 1 96 ? 27.416 22.884 -28.900 1.00 67.12 96 VAL A C 1
ATOM 672 O O . VAL A 1 96 ? 28.564 22.800 -29.334 1.00 67.12 96 VAL A O 1
ATOM 675 N N . GLU A 1 97 ? 26.387 23.232 -29.668 1.00 70.12 97 GLU A N 1
ATOM 676 C CA . GLU A 1 97 ? 26.560 23.728 -31.030 1.00 70.12 97 GLU A CA 1
ATOM 677 C C . GLU A 1 97 ? 26.710 25.254 -30.994 1.00 70.12 97 GLU A C 1
ATOM 679 O O . GLU A 1 97 ? 25.803 25.996 -30.610 1.00 70.12 97 GLU A O 1
ATOM 684 N N . VAL A 1 98 ? 27.909 25.732 -31.324 1.00 68.75 98 VAL A N 1
ATOM 685 C CA . VAL A 1 98 ? 28.257 27.154 -31.248 1.00 68.75 98 VAL A CA 1
ATOM 686 C C . VAL A 1 98 ? 27.750 27.865 -32.504 1.00 68.75 98 VAL A C 1
ATOM 688 O O . VAL A 1 98 ? 28.340 27.750 -33.576 1.00 68.75 98 VAL A O 1
ATOM 691 N N . LEU A 1 99 ? 26.660 28.621 -32.381 1.00 70.00 99 LEU A N 1
ATOM 692 C CA . LEU A 1 99 ? 26.160 29.491 -33.449 1.00 70.00 99 LEU A CA 1
ATOM 693 C C . LEU A 1 99 ? 26.918 30.824 -33.452 1.00 70.00 99 LEU A C 1
ATOM 695 O O . LEU A 1 99 ? 26.845 31.600 -32.499 1.00 70.00 99 LEU A O 1
ATOM 699 N N . SER A 1 100 ? 27.632 31.110 -34.543 1.00 73.81 100 SER A N 1
ATOM 700 C CA . SER A 1 100 ? 28.262 32.415 -34.757 1.00 73.81 100 SER A CA 1
ATOM 701 C C . SER A 1 100 ? 27.237 33.408 -35.310 1.00 73.81 100 SER A C 1
ATOM 703 O O . SER A 1 100 ? 26.674 33.200 -36.385 1.00 73.81 100 SER A O 1
ATOM 705 N N . ILE A 1 101 ? 26.989 34.493 -34.574 1.00 64.06 101 ILE A N 1
ATOM 706 C CA . ILE A 1 101 ? 26.109 35.586 -34.999 1.00 64.06 101 ILE A CA 1
ATOM 707 C C . ILE A 1 101 ? 26.976 36.777 -35.416 1.00 64.06 101 ILE A C 1
ATOM 709 O O . ILE A 1 101 ? 27.645 37.379 -34.580 1.00 64.06 101 ILE A O 1
ATOM 713 N N . GLY A 1 102 ? 26.905 37.142 -36.702 1.00 57.38 102 GLY A N 1
ATOM 714 C CA . GLY A 1 102 ? 27.408 38.416 -37.230 1.00 57.38 102 GLY A CA 1
ATOM 715 C C . GLY A 1 102 ? 28.521 38.291 -38.274 1.00 57.38 102 GLY A C 1
ATOM 716 O O . GLY A 1 102 ? 29.698 38.404 -37.951 1.00 57.38 102 GLY A O 1
ATOM 717 N N . GLY A 1 103 ? 28.148 38.146 -39.548 1.00 62.44 103 GLY A N 1
ATOM 718 C CA . GLY A 1 103 ? 29.035 38.463 -40.670 1.00 62.44 103 GLY A CA 1
ATOM 719 C C . GLY A 1 103 ? 28.942 39.955 -40.994 1.00 62.44 103 GLY A C 1
ATOM 720 O O . GLY A 1 103 ? 27.852 40.457 -41.269 1.00 62.44 103 GLY A O 1
ATOM 721 N N . VAL A 1 104 ? 30.066 40.674 -40.948 1.00 59.56 104 VAL A N 1
ATOM 722 C CA . VAL A 1 104 ? 30.144 42.090 -41.340 1.00 59.56 104 VAL A CA 1
ATOM 723 C C . VAL A 1 104 ? 29.908 42.187 -42.847 1.00 59.56 104 VAL A C 1
ATOM 725 O O . VAL A 1 104 ? 30.788 41.877 -43.646 1.00 59.56 104 VAL A O 1
ATOM 728 N N . GLY A 1 105 ? 28.702 42.593 -43.242 1.00 54.78 105 GLY A N 1
ATOM 729 C CA . GLY A 1 105 ? 28.398 42.931 -44.628 1.00 54.78 105 GLY A CA 1
ATOM 730 C C . GLY A 1 105 ? 29.121 44.217 -45.019 1.00 54.78 1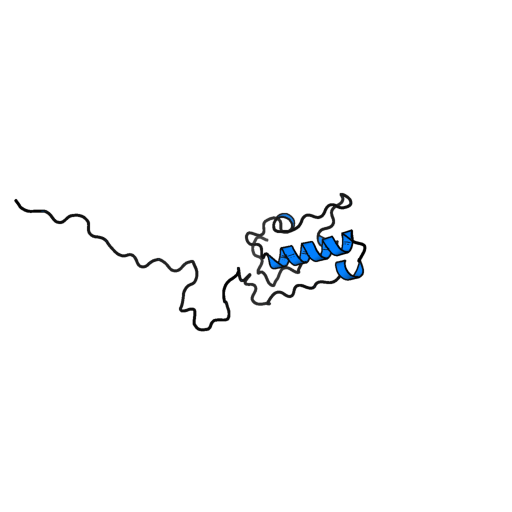05 GLY A C 1
ATOM 731 O O . GLY A 1 105 ? 28.736 45.302 -44.588 1.00 54.78 105 GLY A O 1
ATOM 732 N N . THR A 1 106 ? 30.168 44.094 -45.829 1.00 58.50 106 THR A N 1
ATOM 733 C CA . THR A 1 106 ? 30.817 45.213 -46.518 1.00 58.50 106 THR A CA 1
ATOM 734 C C . THR A 1 106 ? 29.856 45.811 -47.548 1.00 58.50 106 THR A C 1
ATOM 736 O O . THR A 1 106 ? 29.398 45.095 -48.442 1.00 58.50 106 THR A O 1
ATOM 739 N N . ARG A 1 107 ? 29.565 47.109 -47.427 1.00 51.91 107 ARG A N 1
ATOM 740 C CA . ARG A 1 107 ? 29.158 47.955 -48.557 1.00 51.91 107 ARG A CA 1
ATOM 741 C C . ARG A 1 107 ? 30.354 48.762 -49.025 1.00 51.91 107 ARG A C 1
ATOM 743 O O . ARG A 1 107 ? 31.134 49.176 -48.139 1.00 51.91 107 ARG A O 1
#

Sequence (107 aa):
PNEHSCGTVYPHGVAELAQPEVGYYPVGMKSYGRATSFLALTGFEQTRSVAAALAGDHEAAARVELTLPDTGVCGGAGTFDDESADGGGCCGAPAVEVLSIGGVGTR

Secondary structure (DSSP, 8-state):
-----TTTSPPP-HHHH--SSTT----GGGGGTT-S---HHHHHHHHHHHHHHHTT-HHHHH-------TT-----SS-SS-TT--S--TTPPPP------------

Radius of gyration: 22.94 Å; chains: 1; bounding box: 44×60×64 Å

pLDDT: mean 75.09, std 18.24, range [40.25, 98.06]